Protein AF-A0A067BFS7-F1 (afdb_monomer_lite)

Secondary structure (DSSP, 8-state):
-HHHHHHHHHHHHHHTT-EEEEEEE-TT--EEEEEEETTSGGGHHHHHHHHHHHHTTSS-EEEEE-SS-EEEEEPPP---------TTTS-HHHHHHHHHHHHHHHHHHHHHHHHHHHHHHHHHHHHTTTT--

Radius of gyration: 30.56 Å; chains: 1; bounding box: 69×46×80 Å

Foldseek 3Di:
DVVVVVVVVLVVVVVLQEWAWDWDADPVRDTDIDIGGCCDDPNVVVSVVLVVCCVVVQWHWDWDDDPVDIHTYIGDGDDPPPPPPDCVNDVVVVVVVVVVVVVVVVVVVVVVVVVVVVCCVVVVVVVVPPPPD

Organism: Saprolegnia parasitica (strain CBS 223.65) (NCBI:txid695850)

Sequence (133 aa):
MQTRFVRQAVDDVAALGVEIIQFASDNSSHFRVLHQMLLEGDYVFYGLAMVYEWVYDHREVVSFQGDGATMVLMSEPMTSLAMAPSSLEVPASTCAYLWYVAVAATRVLVVVAIGTVAYTLLGGSQLDHFELL

Structure (mmCIF, N/CA/C/O backbone):
data_AF-A0A067BFS7-F1
#
_entry.id   AF-A0A067BFS7-F1
#
loop_
_atom_site.group_PDB
_atom_site.id
_atom_site.type_symbol
_atom_site.label_atom_id
_atom_site.label_alt_id
_atom_site.label_comp_id
_atom_site.label_asym_id
_atom_site.label_entity_id
_atom_site.label_seq_id
_atom_site.pdbx_PDB_ins_code
_atom_site.Cartn_x
_atom_site.Cartn_y
_atom_site.Cartn_z
_atom_site.occupancy
_atom_site.B_iso_or_equiv
_atom_site.auth_seq_id
_atom_site.auth_comp_id
_atom_site.auth_asym_id
_atom_site.auth_atom_id
_atom_site.pdbx_PDB_model_num
ATOM 1 N N . MET A 1 1 ? -21.453 -17.432 -13.409 1.00 62.84 1 MET A N 1
ATOM 2 C CA . MET A 1 1 ? -20.012 -17.751 -13.262 1.00 62.84 1 MET A CA 1
ATOM 3 C C . MET A 1 1 ? -19.230 -16.597 -12.636 1.00 62.84 1 MET A C 1
ATOM 5 O O . MET A 1 1 ? -18.449 -16.876 -11.748 1.00 62.84 1 MET A O 1
ATOM 9 N N . GLN A 1 2 ? -19.457 -15.329 -13.011 1.00 70.00 2 GLN A N 1
ATOM 10 C CA . GLN A 1 2 ? -18.756 -14.171 -12.417 1.00 70.00 2 GLN A CA 1
ATOM 11 C C . GLN A 1 2 ? -19.001 -13.956 -10.912 1.00 70.00 2 GLN A C 1
ATOM 13 O O . GLN A 1 2 ? -18.076 -13.620 -10.185 1.00 70.00 2 GLN A O 1
ATOM 18 N N . THR A 1 3 ? -20.210 -14.221 -10.417 1.00 82.94 3 THR A N 1
ATOM 19 C CA . THR A 1 3 ? -20.575 -13.988 -9.006 1.00 82.94 3 THR A CA 1
ATOM 20 C C . THR A 1 3 ? -19.770 -14.816 -8.004 1.00 82.94 3 THR A C 1
ATOM 22 O O . THR A 1 3 ? -19.564 -14.374 -6.879 1.00 82.94 3 THR A O 1
ATOM 25 N N . ARG A 1 4 ? -19.275 -15.995 -8.406 1.00 88.75 4 ARG A N 1
ATOM 26 C CA . ARG A 1 4 ? -18.444 -16.841 -7.536 1.00 88.75 4 ARG A CA 1
ATOM 27 C C . ARG A 1 4 ? -17.065 -16.229 -7.292 1.00 88.75 4 ARG A C 1
ATOM 29 O O . ARG A 1 4 ? -16.569 -16.306 -6.183 1.00 88.75 4 ARG A O 1
ATOM 36 N N . PHE A 1 5 ? -16.491 -15.588 -8.312 1.00 88.69 5 PHE A N 1
ATOM 37 C CA . PHE A 1 5 ? -15.160 -14.993 -8.233 1.00 88.69 5 PHE A CA 1
ATOM 38 C C . PHE A 1 5 ? -15.173 -13.730 -7.382 1.00 88.69 5 PHE A C 1
ATOM 40 O O . PHE A 1 5 ? -14.275 -13.532 -6.581 1.00 88.69 5 PHE A O 1
ATOM 47 N N . VAL A 1 6 ? -16.229 -12.917 -7.505 1.00 87.25 6 VAL A N 1
ATOM 48 C CA . VAL A 1 6 ? -16.419 -11.747 -6.636 1.00 87.25 6 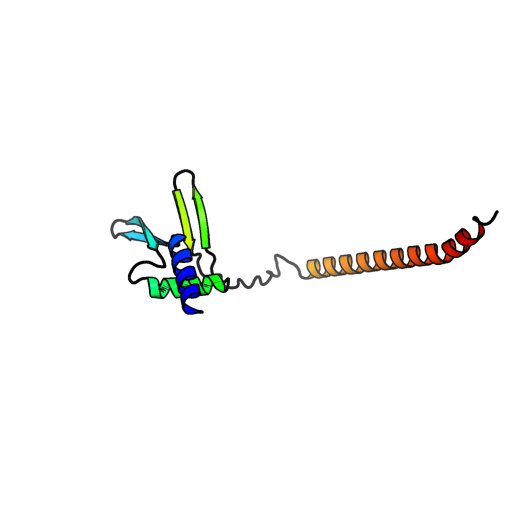VAL A CA 1
ATOM 49 C C . VAL A 1 6 ? -16.545 -12.184 -5.182 1.00 87.25 6 VAL A C 1
ATOM 51 O O . VAL A 1 6 ? -15.911 -11.601 -4.315 1.00 87.25 6 VAL A O 1
ATOM 54 N N . ARG A 1 7 ? -17.326 -13.236 -4.916 1.00 88.62 7 ARG A N 1
ATOM 55 C CA . ARG A 1 7 ? -17.488 -13.744 -3.554 1.00 88.62 7 ARG A CA 1
ATOM 56 C C . ARG A 1 7 ? -16.175 -14.267 -2.977 1.00 88.62 7 ARG A C 1
ATOM 58 O O . ARG A 1 7 ? -15.821 -13.873 -1.881 1.00 88.62 7 ARG A O 1
ATOM 65 N N . GLN A 1 8 ? -15.435 -15.056 -3.754 1.00 92.25 8 GLN A N 1
ATOM 66 C CA . GLN A 1 8 ? -14.106 -15.532 -3.365 1.00 92.25 8 GLN A CA 1
ATOM 67 C C . GLN A 1 8 ? -13.146 -14.378 -3.078 1.00 92.25 8 GLN A C 1
ATOM 69 O O . GLN A 1 8 ? -12.526 -14.369 -2.030 1.00 92.25 8 GLN A O 1
ATOM 74 N N . ALA A 1 9 ? -13.086 -13.369 -3.950 1.00 89.94 9 ALA A N 1
ATOM 75 C CA . ALA A 1 9 ? -12.220 -12.215 -3.733 1.00 89.94 9 ALA A CA 1
ATOM 76 C C . ALA A 1 9 ? -12.587 -11.445 -2.454 1.00 89.94 9 ALA A C 1
ATOM 78 O O . ALA A 1 9 ? -11.705 -11.006 -1.728 1.00 89.94 9 ALA A O 1
ATOM 79 N N . VAL A 1 10 ? -13.879 -11.295 -2.155 1.00 89.00 10 VAL A N 1
ATOM 80 C CA . VAL A 1 10 ? -14.335 -10.654 -0.913 1.00 89.00 10 VAL A CA 1
ATOM 81 C C . VAL A 1 10 ? -13.964 -11.493 0.310 1.00 89.00 10 VAL A C 1
ATOM 83 O O . VAL A 1 10 ? -13.482 -10.934 1.290 1.00 89.00 10 VAL A O 1
ATOM 86 N N . ASP A 1 11 ? -14.146 -12.812 0.244 1.00 91.56 11 ASP A N 1
ATOM 87 C CA . ASP A 1 11 ? -13.788 -13.728 1.331 1.00 91.56 11 ASP A CA 1
ATOM 88 C C . ASP A 1 11 ? -12.261 -13.733 1.571 1.00 91.56 11 ASP A C 1
ATOM 90 O O . ASP A 1 11 ? -11.813 -13.689 2.717 1.00 91.56 11 ASP A O 1
ATOM 94 N N . ASP A 1 12 ? -11.458 -13.690 0.503 1.00 92.25 12 ASP A N 1
ATOM 95 C CA . ASP A 1 12 ? -9.994 -13.607 0.565 1.00 92.25 12 ASP A CA 1
ATOM 96 C C . ASP A 1 12 ? -9.530 -12.271 1.170 1.00 92.25 12 ASP A C 1
ATOM 98 O O . ASP A 1 12 ? -8.634 -12.241 2.016 1.00 92.25 12 ASP A O 1
ATOM 102 N N . VAL A 1 13 ? -10.157 -11.152 0.785 1.00 90.94 13 VAL A N 1
ATOM 103 C CA . VAL A 1 13 ? -9.841 -9.830 1.352 1.00 90.94 13 VAL A CA 1
ATOM 104 C C . VAL A 1 13 ? -10.298 -9.722 2.807 1.00 90.94 13 VAL A C 1
ATOM 106 O O . VAL A 1 13 ? -9.605 -9.118 3.623 1.00 90.94 13 VAL A O 1
ATOM 109 N N . ALA A 1 14 ? -11.416 -10.348 3.174 1.00 91.62 14 ALA A N 1
ATOM 110 C CA . ALA A 1 14 ? -11.830 -10.449 4.569 1.00 91.62 14 ALA A CA 1
ATOM 111 C C . ALA A 1 14 ? -10.821 -11.265 5.399 1.00 91.62 14 ALA A C 1
ATOM 113 O O . ALA A 1 14 ? -10.522 -10.893 6.533 1.00 91.62 14 ALA A O 1
ATOM 114 N N . ALA A 1 15 ? -10.238 -12.324 4.824 1.00 93.06 15 ALA A N 1
ATOM 115 C CA . ALA A 1 15 ? -9.212 -13.134 5.481 1.00 93.06 15 ALA A CA 1
ATOM 116 C C . ALA A 1 15 ? -7.885 -12.384 5.715 1.00 93.06 15 ALA A C 1
ATOM 118 O O . ALA A 1 15 ? -7.142 -12.753 6.624 1.00 93.06 15 ALA A O 1
ATOM 119 N N . LEU A 1 16 ? -7.596 -11.320 4.951 1.00 92.19 16 LEU A N 1
ATOM 120 C CA . LEU A 1 16 ? -6.447 -10.437 5.207 1.00 92.19 16 LEU A CA 1
ATOM 121 C C . LEU A 1 16 ? -6.589 -9.645 6.517 1.00 92.19 16 LEU A C 1
ATOM 123 O O . LEU A 1 16 ? -5.584 -9.160 7.030 1.00 92.19 16 LEU A O 1
ATOM 127 N N . GLY A 1 17 ? -7.808 -9.495 7.049 1.00 93.00 17 GLY A N 1
ATOM 128 C CA . GLY A 1 17 ? -8.045 -8.761 8.293 1.00 93.00 17 GLY A CA 1
ATOM 129 C C . GLY A 1 17 ? -7.699 -7.274 8.192 1.00 93.00 17 GLY A C 1
ATOM 130 O O . GLY A 1 17 ? -7.182 -6.705 9.147 1.00 93.00 17 GLY A O 1
ATOM 131 N N . VAL A 1 18 ? -7.944 -6.654 7.030 1.00 94.94 18 VAL A N 1
ATOM 132 C CA . VAL A 1 18 ? -7.641 -5.232 6.813 1.00 94.94 18 VAL A CA 1
ATOM 133 C C . VAL A 1 18 ? -8.473 -4.369 7.761 1.00 94.94 18 VAL A C 1
ATOM 135 O O . VAL A 1 18 ? -9.703 -4.499 7.822 1.00 94.94 18 VAL A O 1
ATOM 138 N N . GLU A 1 19 ? -7.807 -3.453 8.457 1.00 95.06 19 GLU A N 1
ATOM 139 C CA . GLU A 1 19 ? -8.426 -2.537 9.412 1.00 95.06 19 GLU A CA 1
ATOM 140 C C . GLU A 1 19 ? -7.984 -1.079 9.211 1.00 95.06 19 GLU A C 1
ATOM 142 O O . GLU A 1 19 ? -6.993 -0.768 8.543 1.00 95.06 19 GLU A O 1
ATOM 147 N N . ILE A 1 20 ? -8.749 -0.167 9.804 1.00 94.69 20 ILE A N 1
ATOM 148 C CA . ILE A 1 20 ? -8.372 1.231 10.008 1.00 94.69 20 ILE A CA 1
ATOM 149 C C . ILE A 1 20 ? -8.218 1.465 11.499 1.00 94.69 20 ILE A C 1
ATOM 151 O O . ILE A 1 20 ? -9.004 0.971 12.310 1.00 94.69 20 ILE A O 1
ATOM 155 N N . ILE A 1 21 ? -7.217 2.271 11.838 1.00 93.75 21 ILE A N 1
ATOM 156 C CA . ILE A 1 21 ? -6.997 2.741 13.197 1.00 93.75 21 ILE A CA 1
ATOM 157 C C 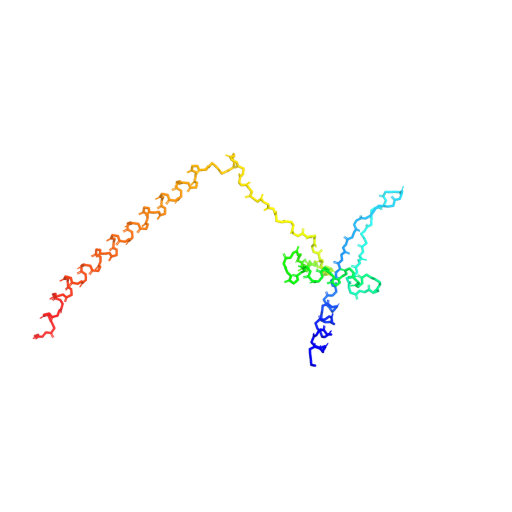. ILE A 1 21 ? -7.406 4.203 13.336 1.00 93.75 21 ILE A C 1
ATOM 159 O O . ILE A 1 21 ? -7.162 5.024 12.453 1.00 93.75 21 ILE A O 1
ATOM 163 N N . GLN A 1 22 ? -7.999 4.543 14.474 1.00 92.56 22 GLN A N 1
ATOM 164 C CA . GLN A 1 22 ? -8.330 5.918 14.825 1.00 92.56 22 GLN A CA 1
ATOM 165 C C . GLN A 1 22 ? -7.768 6.257 16.199 1.00 92.56 22 GLN A C 1
ATOM 167 O O . GLN A 1 22 ? -8.050 5.588 17.191 1.00 92.56 22 GLN A O 1
ATOM 172 N N . PHE A 1 23 ? -7.017 7.349 16.277 1.00 91.94 23 PHE A N 1
ATOM 173 C CA . PHE A 1 23 ? -6.600 7.916 17.551 1.00 91.94 23 PHE A CA 1
ATOM 174 C C . PHE A 1 23 ? -7.739 8.765 18.116 1.00 91.94 23 PHE A C 1
ATOM 176 O O . PHE A 1 23 ? -8.200 9.707 17.471 1.00 91.94 23 PHE A O 1
ATOM 183 N N . ALA A 1 24 ? -8.193 8.441 19.322 1.00 92.00 24 ALA A N 1
ATOM 184 C CA . ALA A 1 24 ? -9.207 9.213 20.027 1.00 92.00 24 ALA A CA 1
ATOM 185 C C . ALA A 1 24 ? -8.753 9.544 21.445 1.00 92.00 24 ALA A C 1
ATOM 187 O O . ALA A 1 24 ? -8.002 8.794 22.066 1.00 92.00 24 ALA A O 1
ATOM 188 N N . SER A 1 25 ? -9.266 10.649 21.972 1.00 92.12 25 SER A N 1
ATOM 189 C CA . SER A 1 25 ? -9.119 11.031 23.371 1.00 92.12 25 SER A CA 1
ATOM 190 C C . SER A 1 25 ? -10.485 11.091 24.039 1.00 92.12 25 SER A C 1
ATOM 192 O O . SER A 1 25 ? -11.454 11.549 23.429 1.00 92.12 25 SER A O 1
ATOM 194 N N . ASP A 1 26 ? -10.576 10.649 25.289 1.00 86.81 26 ASP A N 1
ATOM 195 C CA . ASP A 1 26 ? -11.753 10.926 26.112 1.00 86.81 26 ASP A CA 1
ATOM 196 C C . ASP A 1 26 ? -11.689 12.328 26.751 1.00 86.81 26 ASP A C 1
ATOM 198 O O . ASP A 1 26 ? -10.715 13.068 26.603 1.00 86.81 26 ASP A O 1
ATOM 202 N N . ASN A 1 27 ? -12.748 12.707 27.472 1.00 85.56 27 ASN A N 1
ATOM 203 C CA . ASN A 1 27 ? -12.850 14.006 28.151 1.00 85.56 27 ASN A CA 1
ATOM 204 C C . ASN A 1 27 ? -11.852 14.155 29.324 1.00 85.56 27 ASN A C 1
ATOM 206 O O . ASN A 1 27 ? -11.737 15.219 29.926 1.00 85.56 27 ASN A O 1
ATOM 210 N N . SER A 1 28 ? -11.142 13.078 29.659 1.00 84.94 28 SER A N 1
ATOM 211 C CA . SER A 1 28 ? -10.097 13.011 30.678 1.00 84.94 28 SER A CA 1
ATOM 212 C C . SER A 1 28 ? -8.693 12.951 30.056 1.00 84.94 28 SER A C 1
ATOM 214 O O . SER A 1 28 ? -7.718 12.729 30.773 1.00 84.94 28 SER A O 1
ATOM 216 N N . SER A 1 29 ? -8.573 13.199 28.745 1.00 82.44 29 SER A N 1
ATOM 217 C CA . SER A 1 29 ? -7.321 13.172 27.976 1.00 82.44 29 SER A CA 1
ATOM 218 C C . SER A 1 29 ? -6.635 11.801 27.927 1.00 82.44 29 SER A C 1
ATOM 220 O O . SER A 1 29 ? -5.433 11.721 27.661 1.00 82.44 29 SER A O 1
ATOM 222 N N . HIS A 1 30 ? -7.367 10.706 28.143 1.00 89.94 30 HIS A N 1
ATOM 223 C CA . HIS A 1 30 ? -6.842 9.370 27.879 1.00 89.94 30 HIS A CA 1
ATOM 224 C C . HIS A 1 30 ? -6.860 9.099 26.380 1.00 89.94 30 HIS A C 1
ATOM 226 O O . HIS A 1 30 ? -7.920 9.049 25.751 1.00 89.94 30 HIS A O 1
ATOM 232 N N . PHE A 1 31 ? -5.673 8.903 25.813 1.00 89.62 31 PHE A N 1
ATOM 233 C CA . PHE A 1 31 ? -5.509 8.507 24.423 1.00 89.62 31 PHE A CA 1
ATOM 234 C C . PHE A 1 31 ? -5.776 7.012 24.266 1.00 89.62 31 PHE A C 1
ATOM 236 O O . PHE A 1 31 ? -5.221 6.187 24.993 1.00 89.62 31 PHE A O 1
ATOM 243 N N . ARG A 1 32 ? -6.612 6.668 23.291 1.00 92.38 32 ARG A N 1
ATOM 244 C CA . ARG A 1 32 ? -6.916 5.295 22.897 1.00 92.38 32 ARG A CA 1
ATOM 245 C C . ARG A 1 32 ? -6.848 5.163 21.384 1.00 92.38 32 ARG A C 1
ATOM 247 O O . ARG A 1 32 ? -7.226 6.083 20.659 1.00 92.38 32 ARG A O 1
ATOM 254 N N . VAL A 1 33 ? -6.388 4.007 20.928 1.00 91.44 33 VAL A N 1
ATOM 255 C CA . VAL A 1 33 ? -6.445 3.618 19.519 1.00 91.44 33 VAL A CA 1
ATOM 256 C C . VAL A 1 33 ? -7.675 2.741 19.345 1.00 91.44 33 VAL A C 1
ATOM 258 O O . VAL A 1 33 ? -7.836 1.749 20.054 1.00 91.44 33 VAL A O 1
ATOM 261 N N . LEU A 1 34 ? -8.577 3.147 18.461 1.00 92.88 34 LEU A N 1
ATOM 262 C CA . LEU A 1 34 ? -9.700 2.326 18.034 1.00 92.88 34 LEU A CA 1
ATOM 263 C C . LEU A 1 34 ? -9.307 1.581 16.771 1.00 92.88 34 LEU A C 1
ATOM 265 O O . LEU A 1 34 ? -8.658 2.157 15.904 1.00 92.88 34 LEU A O 1
ATOM 269 N N . HIS A 1 35 ? -9.736 0.332 16.682 1.00 92.69 35 HIS A N 1
ATOM 270 C CA . HIS A 1 35 ? -9.542 -0.533 15.530 1.00 92.69 35 HIS A CA 1
ATOM 271 C C . HIS A 1 35 ? -10.907 -0.796 14.903 1.00 92.69 35 HIS A C 1
ATOM 273 O O . HIS A 1 35 ? -11.875 -1.065 15.619 1.00 92.69 35 HIS A O 1
ATOM 279 N N . GLN A 1 36 ? -10.988 -0.693 13.583 1.00 93.56 36 GLN A N 1
ATOM 280 C CA . GLN A 1 36 ? -12.203 -0.949 12.824 1.00 93.56 36 GLN A CA 1
ATOM 281 C C . GLN A 1 36 ? -11.864 -1.795 11.600 1.00 93.56 36 GLN A C 1
ATOM 283 O O . GLN A 1 36 ? -11.212 -1.323 10.669 1.00 93.56 36 GLN A O 1
ATOM 288 N N . MET A 1 37 ? -12.345 -3.035 11.579 1.00 94.06 37 MET A N 1
ATOM 289 C CA . MET A 1 37 ? -12.206 -3.928 10.428 1.00 94.06 37 MET A CA 1
ATOM 290 C C . MET A 1 37 ? -13.067 -3.434 9.259 1.00 94.06 37 MET A C 1
ATOM 292 O O . MET A 1 37 ? -14.209 -3.000 9.453 1.00 94.06 37 MET A O 1
ATOM 296 N N . LEU A 1 38 ? -12.518 -3.493 8.040 1.00 92.81 38 LEU A N 1
ATOM 297 C CA . LEU A 1 38 ? -13.175 -2.947 6.845 1.00 92.81 38 LEU A CA 1
ATOM 298 C C . LEU A 1 38 ? -14.396 -3.773 6.423 1.00 92.81 38 LEU A C 1
ATOM 300 O O . LEU A 1 38 ? -15.421 -3.211 6.046 1.00 92.81 38 LEU A O 1
ATOM 304 N N . LEU A 1 39 ? -14.281 -5.102 6.464 1.00 92.12 39 LEU A N 1
ATOM 305 C CA . LEU A 1 39 ? -15.299 -6.032 5.962 1.00 92.12 39 LEU A CA 1
ATOM 306 C C . LEU A 1 39 ? -16.139 -6.671 7.082 1.00 92.12 39 LEU A C 1
ATOM 308 O O . LEU A 1 39 ? -16.704 -7.746 6.886 1.00 92.12 39 LEU A O 1
ATOM 312 N N . GLU A 1 40 ? -16.262 -6.011 8.237 1.00 90.00 40 GLU A N 1
ATOM 313 C CA . GLU A 1 40 ? -17.063 -6.501 9.363 1.00 90.00 40 GLU A CA 1
ATOM 314 C C . GLU A 1 40 ? -18.239 -5.572 9.707 1.00 90.00 40 GLU A C 1
ATOM 316 O O . GLU A 1 40 ? -18.124 -4.344 9.711 1.00 90.00 40 GLU A O 1
ATOM 321 N N . GLY A 1 41 ? -19.388 -6.180 10.022 1.00 88.75 41 GLY A N 1
ATOM 322 C CA . GLY A 1 41 ? -20.572 -5.485 10.527 1.00 88.75 41 GLY A CA 1
ATOM 323 C C . GLY A 1 41 ? -21.130 -4.433 9.566 1.00 88.75 41 GLY A C 1
ATOM 324 O O . GLY A 1 41 ? -21.158 -4.618 8.350 1.00 88.75 41 GLY A O 1
ATOM 325 N N . ASP A 1 42 ? -21.576 -3.309 10.126 1.00 90.75 42 ASP A N 1
ATOM 326 C CA . ASP A 1 42 ? -22.189 -2.214 9.363 1.00 90.75 42 ASP A CA 1
ATOM 327 C C . ASP A 1 42 ? -21.160 -1.376 8.578 1.00 90.75 42 ASP A C 1
ATOM 329 O O . ASP A 1 42 ? -21.528 -0.597 7.696 1.00 90.75 42 ASP A O 1
ATOM 333 N N . TYR A 1 43 ? -19.861 -1.541 8.859 1.00 90.12 43 TYR A N 1
ATOM 334 C CA . TYR A 1 43 ? -18.795 -0.780 8.201 1.00 90.12 43 TYR A CA 1
ATOM 335 C C . TYR A 1 43 ? -18.479 -1.282 6.783 1.00 90.12 43 TYR A C 1
ATOM 337 O O . TYR A 1 43 ? -17.885 -0.549 5.991 1.00 90.12 43 TYR A O 1
ATOM 345 N N . VAL A 1 44 ? -18.954 -2.482 6.423 1.00 92.19 44 VAL A N 1
ATOM 346 C CA . VAL A 1 44 ? -18.731 -3.134 5.117 1.00 92.19 44 VAL A CA 1
ATOM 347 C C . VAL A 1 44 ? -19.026 -2.207 3.937 1.00 92.19 44 VAL A C 1
ATOM 349 O O . VAL A 1 44 ? -18.319 -2.247 2.933 1.00 92.19 44 VAL A O 1
ATOM 352 N N . PHE A 1 45 ? -20.044 -1.346 4.048 1.00 91.56 45 PHE A N 1
ATOM 353 C CA . PHE A 1 45 ? -20.382 -0.392 2.990 1.00 91.56 45 PHE A CA 1
ATOM 354 C C . PHE A 1 45 ? -19.216 0.556 2.661 1.00 91.56 45 PHE A C 1
ATOM 356 O O . PHE A 1 45 ? -18.876 0.733 1.492 1.00 91.56 45 PHE A O 1
ATOM 363 N N . TYR A 1 46 ? -18.572 1.122 3.684 1.00 92.62 46 TYR A N 1
ATOM 364 C CA . TYR A 1 46 ? -17.410 1.998 3.517 1.00 92.62 46 TYR A CA 1
ATOM 365 C C . TYR A 1 46 ? -16.145 1.195 3.207 1.00 92.62 46 TYR A C 1
ATOM 367 O O . TYR A 1 46 ? -15.366 1.591 2.340 1.00 92.62 46 TYR A O 1
ATOM 375 N N . GLY A 1 47 ? -15.978 0.035 3.846 1.00 93.38 47 GLY A N 1
ATOM 376 C CA . GLY A 1 47 ? -14.843 -0.850 3.603 1.00 93.38 47 GLY A CA 1
ATOM 377 C C . GLY A 1 47 ? -14.744 -1.304 2.148 1.00 93.38 47 GLY A C 1
ATOM 378 O O . GLY A 1 47 ? -13.660 -1.271 1.577 1.00 93.38 47 GLY A O 1
ATOM 379 N N . LEU A 1 48 ? -15.862 -1.641 1.497 1.00 93.00 48 LEU A N 1
ATOM 380 C CA . LEU A 1 48 ? -15.863 -2.003 0.074 1.00 93.00 48 LEU A CA 1
ATOM 381 C C . LEU A 1 48 ? -15.467 -0.835 -0.840 1.00 93.00 48 LEU A C 1
ATOM 383 O O . LEU A 1 48 ? -14.784 -1.060 -1.838 1.00 93.00 48 LEU A O 1
ATOM 387 N N . ALA A 1 49 ? -15.853 0.402 -0.509 1.00 93.75 49 ALA A N 1
ATOM 388 C CA . ALA A 1 49 ? -15.410 1.584 -1.252 1.00 93.75 49 ALA A CA 1
ATOM 389 C C . ALA A 1 49 ? -13.894 1.806 -1.108 1.00 93.75 49 ALA A C 1
ATOM 391 O O . ALA A 1 49 ? -13.218 2.122 -2.083 1.00 93.75 49 ALA A O 1
ATOM 392 N N . MET A 1 50 ? -13.340 1.559 0.079 1.00 94.00 50 MET A N 1
ATOM 393 C CA . MET A 1 50 ? -11.896 1.642 0.321 1.00 94.00 50 MET A CA 1
ATOM 394 C C . MET A 1 50 ? -11.119 0.514 -0.368 1.00 94.00 50 MET A C 1
ATOM 396 O O . MET A 1 50 ? -10.066 0.764 -0.946 1.00 94.00 50 MET A O 1
ATOM 400 N N . VAL A 1 51 ? -11.657 -0.711 -0.389 1.00 93.94 51 VAL A N 1
ATOM 401 C CA . VAL A 1 51 ? -11.093 -1.827 -1.170 1.00 93.94 51 VAL A CA 1
ATOM 402 C C . VAL A 1 51 ? -11.125 -1.511 -2.665 1.00 93.94 51 VAL A C 1
ATOM 404 O O . VAL A 1 51 ? -10.177 -1.824 -3.378 1.00 93.94 51 VAL A O 1
ATOM 407 N N . TYR A 1 52 ? -12.184 -0.859 -3.151 1.00 93.19 52 TYR A N 1
ATOM 408 C CA . TYR A 1 52 ? -12.214 -0.351 -4.520 1.00 93.19 52 TYR A CA 1
ATOM 409 C C . TYR A 1 52 ? -11.082 0.661 -4.744 1.00 93.19 52 TYR A C 1
ATOM 411 O O . TYR A 1 52 ? -10.298 0.485 -5.668 1.00 93.19 52 TYR A O 1
ATOM 419 N N . GLU A 1 53 ? -10.920 1.662 -3.878 1.00 93.00 53 GLU A N 1
ATOM 420 C CA . GLU A 1 53 ? -9.818 2.634 -3.979 1.00 93.00 53 GLU A CA 1
ATOM 421 C C . GLU A 1 53 ? -8.428 1.979 -3.937 1.00 93.00 53 GLU A C 1
ATOM 423 O O . GLU A 1 53 ? -7.529 2.425 -4.649 1.00 93.00 53 GLU A O 1
ATOM 428 N N . TRP A 1 54 ? -8.262 0.888 -3.186 1.00 93.50 54 TRP A N 1
ATOM 429 C CA . TRP A 1 54 ? -7.031 0.096 -3.170 1.00 93.50 54 TRP A CA 1
ATOM 430 C C . TRP A 1 54 ? -6.721 -0.556 -4.520 1.00 93.50 54 TRP A C 1
ATOM 432 O O . TRP A 1 54 ? -5.591 -0.493 -4.996 1.00 93.50 54 TRP A O 1
ATOM 442 N N . VAL A 1 55 ? -7.726 -1.132 -5.183 1.00 93.25 55 VAL A N 1
ATOM 443 C CA . VAL A 1 55 ? -7.561 -1.725 -6.523 1.00 93.25 55 VAL A CA 1
ATOM 444 C C . VAL A 1 55 ? -7.132 -0.678 -7.559 1.00 93.25 55 VAL A C 1
ATOM 446 O O . VAL A 1 55 ? -6.433 -1.011 -8.514 1.00 93.25 55 VAL A O 1
ATOM 449 N N . TYR A 1 56 ? -7.538 0.579 -7.368 1.00 92.06 56 TYR A N 1
ATOM 450 C CA . TYR A 1 56 ? -7.195 1.708 -8.238 1.00 92.06 56 TYR A CA 1
ATOM 451 C C . TYR A 1 56 ? -5.963 2.497 -7.777 1.00 92.06 56 TYR A C 1
ATOM 453 O O . TYR A 1 56 ? -5.730 3.586 -8.296 1.00 92.06 56 TYR A O 1
ATOM 461 N N . ASP A 1 57 ? -5.175 1.960 -6.839 1.00 89.50 57 ASP A N 1
ATOM 462 C CA . ASP A 1 57 ? -3.928 2.576 -6.360 1.00 89.50 57 ASP A CA 1
ATOM 463 C C . ASP A 1 57 ? -4.132 3.963 -5.712 1.00 89.50 57 ASP A C 1
ATOM 465 O O . ASP A 1 57 ? -3.225 4.783 -5.608 1.00 89.50 57 ASP A O 1
ATOM 469 N N . HIS A 1 58 ? -5.358 4.262 -5.268 1.00 91.88 58 HIS A N 1
ATOM 470 C CA . HIS A 1 58 ? -5.661 5.485 -4.521 1.00 91.88 58 HIS A CA 1
ATOM 471 C C . HIS A 1 58 ? -5.366 5.338 -3.031 1.00 91.88 58 HIS A C 1
ATOM 473 O O . HIS A 1 58 ? -5.232 6.337 -2.327 1.00 91.88 58 HIS A O 1
ATOM 479 N N . ARG A 1 59 ? -5.276 4.105 -2.542 1.00 93.44 59 ARG A N 1
ATOM 480 C CA . ARG A 1 59 ? -4.860 3.745 -1.188 1.00 93.44 59 ARG A CA 1
ATOM 481 C C . ARG A 1 59 ? -4.017 2.486 -1.265 1.00 93.44 59 ARG A C 1
ATOM 483 O O . ARG A 1 59 ? -4.132 1.728 -2.220 1.00 93.44 59 ARG A O 1
ATOM 490 N N . GLU A 1 60 ? -3.261 2.211 -0.218 1.00 93.94 60 GLU A N 1
ATOM 491 C CA . GLU A 1 60 ? -2.457 1.001 -0.094 1.00 93.94 60 GLU A CA 1
ATOM 492 C C . GLU A 1 60 ? -2.840 0.228 1.170 1.00 93.94 60 GLU A C 1
ATOM 494 O O . GLU A 1 60 ? -3.173 0.816 2.201 1.00 93.94 60 GLU A O 1
ATOM 499 N N . VAL A 1 61 ? -2.786 -1.103 1.096 1.00 95.06 61 VAL A N 1
ATOM 500 C CA . VAL A 1 61 ? -2.858 -1.983 2.271 1.00 95.06 61 VAL A CA 1
ATOM 501 C C . VAL A 1 61 ? -1.437 -2.336 2.689 1.00 95.06 61 VAL A C 1
ATOM 503 O O . VAL A 1 61 ? -0.686 -2.914 1.902 1.00 95.06 61 VAL A O 1
ATOM 506 N N . VAL A 1 62 ? -1.075 -2.031 3.934 1.00 94.12 62 VAL A N 1
ATOM 507 C CA . VAL A 1 62 ? 0.270 -2.271 4.469 1.00 94.12 62 VAL A CA 1
ATOM 508 C C . VAL A 1 62 ? 0.197 -3.181 5.689 1.00 94.12 62 VAL A C 1
ATOM 510 O O . VAL A 1 62 ? -0.521 -2.907 6.647 1.00 94.12 62 VAL A O 1
ATOM 513 N N . SER A 1 63 ? 0.977 -4.263 5.671 1.00 94.81 63 SER A N 1
ATOM 514 C CA . SER A 1 63 ? 1.149 -5.155 6.820 1.00 94.81 63 SER A CA 1
ATOM 515 C C . SER A 1 63 ? 2.345 -4.705 7.655 1.00 94.81 63 SER A C 1
ATOM 517 O O . SER A 1 63 ? 3.497 -4.918 7.279 1.00 94.81 63 SER A O 1
ATOM 519 N N . PHE A 1 64 ? 2.079 -4.148 8.828 1.00 93.56 64 PHE A N 1
ATOM 520 C CA . PHE A 1 64 ? 3.083 -3.839 9.836 1.00 93.56 64 PHE A CA 1
ATOM 521 C C . PHE A 1 64 ? 3.354 -5.083 10.680 1.00 93.56 64 PHE A C 1
ATOM 523 O O . PHE A 1 64 ? 2.475 -5.575 11.383 1.00 93.56 64 PHE A O 1
ATOM 530 N N . GLN A 1 65 ? 4.571 -5.609 10.579 1.00 95.06 65 GLN A N 1
ATOM 531 C CA . GLN A 1 65 ? 5.025 -6.795 11.302 1.00 95.06 65 GLN A CA 1
ATOM 532 C C . GLN A 1 65 ? 5.898 -6.354 12.479 1.00 95.06 65 GLN A C 1
ATOM 534 O O . GLN A 1 65 ? 7.001 -5.849 12.271 1.00 95.06 65 GLN A O 1
ATOM 539 N N . GLY A 1 66 ? 5.398 -6.509 13.701 1.00 91.94 66 GLY A N 1
ATOM 540 C CA . GLY A 1 66 ? 6.166 -6.328 14.930 1.00 91.94 66 GLY A CA 1
ATOM 541 C C . GLY A 1 66 ? 6.414 -7.663 15.629 1.00 91.94 66 GLY A C 1
ATOM 542 O O . GLY A 1 66 ? 5.738 -8.652 15.362 1.00 91.94 66 GLY A O 1
ATOM 543 N N . ASP A 1 67 ? 7.346 -7.681 16.580 1.00 92.50 67 ASP A N 1
ATOM 544 C CA . ASP A 1 67 ? 7.745 -8.904 17.297 1.00 92.50 67 ASP A CA 1
ATOM 545 C C . ASP A 1 67 ? 6.589 -9.583 18.055 1.00 92.50 67 ASP A C 1
ATOM 547 O O . ASP A 1 67 ? 6.598 -10.796 18.257 1.00 92.50 67 ASP A O 1
ATOM 551 N N . GLY A 1 68 ? 5.597 -8.800 18.495 1.00 90.50 68 GLY A N 1
ATOM 552 C CA . GLY A 1 68 ? 4.440 -9.289 19.249 1.00 90.50 68 GLY A CA 1
ATOM 553 C C . GLY A 1 68 ? 3.114 -9.279 18.489 1.00 90.50 68 GLY A C 1
ATOM 554 O O . GLY A 1 68 ? 2.156 -9.880 18.970 1.00 90.50 68 GLY A O 1
ATOM 555 N N . ALA A 1 69 ? 3.024 -8.586 17.350 1.00 87.94 69 ALA A N 1
ATOM 556 C CA . ALA A 1 69 ? 1.767 -8.430 16.623 1.00 87.94 69 ALA A CA 1
ATOM 557 C C . ALA A 1 69 ? 1.979 -8.037 15.158 1.00 87.94 69 ALA A C 1
ATOM 559 O O . ALA A 1 69 ? 2.883 -7.271 14.821 1.00 87.94 69 ALA A O 1
ATOM 560 N N . THR A 1 70 ? 1.065 -8.507 14.317 1.00 91.69 70 THR A N 1
ATOM 561 C CA . THR A 1 70 ? 0.918 -8.098 12.921 1.00 91.69 70 THR A CA 1
ATOM 562 C C . THR A 1 70 ? -0.345 -7.260 12.787 1.00 91.69 70 THR A C 1
ATOM 564 O O . THR A 1 70 ? -1.407 -7.701 13.219 1.00 91.69 70 THR A O 1
ATOM 567 N N . MET A 1 71 ? -0.249 -6.085 12.169 1.00 92.81 71 MET A N 1
ATOM 568 C CA . MET A 1 71 ? -1.399 -5.220 11.879 1.00 92.81 71 MET A CA 1
ATOM 569 C C . MET A 1 71 ? -1.466 -4.941 10.381 1.00 92.81 71 MET A C 1
ATOM 571 O O . MET A 1 71 ? -0.472 -4.518 9.791 1.00 92.81 71 MET A O 1
ATOM 575 N N . VAL A 1 72 ? -2.621 -5.173 9.760 1.00 95.81 72 VAL A N 1
ATOM 576 C CA . VAL A 1 72 ? -2.841 -4.941 8.325 1.00 95.81 72 VAL A CA 1
ATOM 577 C C . VAL A 1 72 ? -3.717 -3.705 8.167 1.00 95.81 72 VAL A C 1
ATOM 579 O O . VAL A 1 72 ? -4.919 -3.760 8.402 1.00 95.81 72 VAL A O 1
ATOM 582 N N . LEU A 1 73 ? -3.110 -2.579 7.794 1.00 95.38 73 LEU A N 1
ATOM 583 C CA . LEU A 1 73 ? -3.758 -1.269 7.808 1.00 95.38 73 LEU A CA 1
ATOM 584 C C . LEU A 1 73 ? -4.023 -0.743 6.399 1.00 95.38 73 LEU A C 1
ATOM 586 O O . LEU A 1 73 ? -3.168 -0.848 5.518 1.00 95.38 73 LEU A O 1
ATOM 590 N N . MET A 1 74 ? -5.188 -0.123 6.210 1.00 95.19 74 MET A N 1
ATOM 591 C CA . MET A 1 74 ? -5.484 0.686 5.026 1.00 9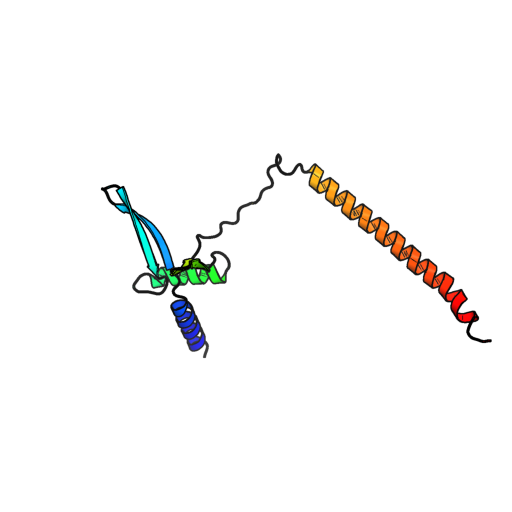5.19 74 MET A CA 1
ATOM 592 C C . MET A 1 74 ? -4.890 2.092 5.187 1.00 95.19 74 MET A C 1
ATOM 594 O O . MET A 1 74 ? -5.112 2.750 6.204 1.00 95.19 74 MET A O 1
ATOM 598 N N . SER A 1 75 ? -4.160 2.571 4.180 1.00 92.81 75 SER A N 1
ATOM 599 C CA . SER A 1 75 ? -3.613 3.928 4.163 1.00 92.81 75 SER A CA 1
ATOM 600 C C . SER A 1 75 ? -4.700 4.994 3.989 1.00 92.81 75 SER A C 1
ATOM 602 O O . SER A 1 75 ? -5.802 4.737 3.494 1.00 92.81 75 SER A O 1
ATOM 604 N N . GLU A 1 76 ? -4.348 6.237 4.312 1.00 89.06 76 GLU A N 1
ATOM 605 C CA . GLU A 1 76 ? -5.076 7.417 3.835 1.00 89.06 76 GLU A CA 1
ATOM 606 C C . GLU A 1 76 ? -5.041 7.501 2.295 1.00 89.06 76 GLU A C 1
ATOM 608 O O . GLU A 1 76 ? -4.124 6.933 1.684 1.00 89.06 76 GLU A O 1
ATOM 613 N N . PRO A 1 77 ? -6.013 8.180 1.644 1.00 87.44 77 PRO A N 1
ATOM 614 C CA . PRO A 1 77 ? -5.984 8.352 0.203 1.00 87.44 77 PRO A CA 1
ATOM 615 C C . PRO A 1 77 ? -4.728 9.108 -0.205 1.00 87.44 77 PRO A C 1
ATOM 617 O O . PRO A 1 77 ? -4.450 10.208 0.287 1.00 87.44 77 PRO A O 1
ATOM 620 N N . MET A 1 78 ? -3.999 8.540 -1.156 1.00 77.69 78 MET A N 1
ATOM 621 C CA . MET A 1 78 ? -2.917 9.219 -1.836 1.00 77.69 78 MET A CA 1
ATOM 622 C C . MET A 1 78 ? -3.516 10.351 -2.664 1.00 77.69 78 MET A C 1
ATOM 624 O O . MET A 1 78 ? -4.033 10.168 -3.766 1.00 77.69 78 MET A O 1
ATOM 628 N N . THR A 1 79 ? -3.456 11.562 -2.121 1.00 73.00 79 THR A N 1
ATOM 629 C CA . THR A 1 79 ? -3.620 12.747 -2.954 1.00 73.00 79 THR A CA 1
ATOM 630 C C . THR A 1 79 ? -2.386 12.842 -3.836 1.00 73.00 79 THR A C 1
ATOM 632 O O . THR A 1 79 ? -1.264 12.694 -3.353 1.00 73.00 79 THR A O 1
ATOM 635 N N . SER A 1 80 ? -2.581 13.056 -5.140 1.00 61.06 80 SER A N 1
ATOM 636 C CA . SER A 1 80 ? -1.478 13.370 -6.045 1.00 61.06 80 SER A CA 1
ATOM 637 C C . SER A 1 80 ? -0.785 14.615 -5.504 1.00 61.06 80 SER A C 1
ATOM 639 O O . SER A 1 80 ? -1.237 15.736 -5.747 1.00 61.06 80 SER A O 1
ATOM 641 N N . LEU A 1 81 ? 0.304 14.427 -4.761 1.00 60.97 81 LEU A N 1
ATOM 642 C CA . LEU A 1 81 ? 1.222 15.498 -4.436 1.00 60.97 81 LEU A CA 1
ATOM 643 C C . LEU A 1 81 ? 1.716 16.005 -5.780 1.00 60.97 81 LEU A C 1
ATOM 645 O O . LEU A 1 81 ? 2.497 15.346 -6.465 1.00 60.97 81 LEU A O 1
ATOM 649 N N . ALA A 1 82 ? 1.209 17.168 -6.185 1.00 59.59 82 ALA A N 1
ATOM 650 C CA . ALA A 1 82 ? 1.844 17.942 -7.224 1.00 59.59 82 ALA A CA 1
ATOM 651 C C . ALA A 1 82 ? 3.238 18.254 -6.685 1.00 59.59 82 ALA A C 1
ATOM 653 O O . ALA A 1 82 ? 3.431 19.218 -5.946 1.00 59.59 82 ALA A O 1
ATOM 654 N N . MET A 1 83 ? 4.204 17.400 -7.013 1.00 56.34 83 MET A N 1
ATOM 655 C CA . MET A 1 83 ? 5.619 17.675 -6.848 1.00 56.34 83 MET A CA 1
ATOM 656 C C . MET A 1 83 ? 5.966 18.737 -7.889 1.00 56.34 83 MET A C 1
ATOM 658 O O . MET A 1 83 ? 6.648 18.481 -8.874 1.00 56.34 83 MET A O 1
ATOM 662 N N . ALA A 1 84 ? 5.388 19.927 -7.725 1.00 59.50 84 ALA A N 1
ATOM 663 C CA . ALA A 1 84 ? 5.812 21.109 -8.428 1.00 59.50 84 ALA A CA 1
ATOM 664 C C . ALA A 1 84 ? 7.200 21.411 -7.856 1.00 59.50 84 ALA A C 1
ATOM 666 O O . ALA A 1 84 ? 7.290 21.734 -6.668 1.00 59.50 84 ALA A O 1
ATOM 667 N N . PRO A 1 85 ? 8.284 21.234 -8.632 1.00 55.41 85 PRO A N 1
ATOM 668 C CA . PRO A 1 85 ? 9.614 21.522 -8.131 1.00 55.41 85 PRO A CA 1
ATOM 669 C C . PRO A 1 85 ? 9.635 22.971 -7.653 1.00 55.41 85 PRO A C 1
ATOM 671 O O . PRO A 1 85 ? 9.308 23.891 -8.409 1.00 55.41 85 PRO A O 1
ATOM 674 N N . SER A 1 86 ? 9.989 23.172 -6.384 1.00 60.44 86 SER A N 1
ATOM 675 C CA . SER A 1 86 ? 10.255 24.510 -5.878 1.00 60.44 86 SER A CA 1
ATOM 676 C C . SER A 1 86 ? 11.379 25.097 -6.725 1.00 60.44 86 SER A C 1
ATOM 678 O O . SER A 1 86 ? 12.435 24.477 -6.883 1.00 60.44 86 SER A O 1
ATOM 680 N N . SER A 1 87 ? 11.175 26.296 -7.270 1.00 59.66 87 SER A N 1
ATOM 681 C CA . SER A 1 87 ? 12.183 26.993 -8.079 1.00 59.66 87 SER A CA 1
ATOM 682 C C . SER A 1 87 ? 13.485 27.271 -7.313 1.00 59.66 87 SER A C 1
ATOM 684 O O . SER A 1 87 ? 14.484 27.635 -7.932 1.00 59.66 87 SER A O 1
ATOM 686 N N . LEU A 1 88 ? 13.482 27.078 -5.985 1.00 61.22 88 LEU A N 1
ATOM 687 C CA . LEU A 1 88 ? 14.651 27.158 -5.111 1.00 61.22 88 LEU A CA 1
ATOM 688 C C . LEU A 1 88 ? 15.366 25.810 -4.891 1.00 61.22 88 LEU A C 1
ATOM 690 O O . LEU A 1 88 ? 16.563 25.824 -4.622 1.00 61.22 88 LEU A O 1
ATOM 694 N N . GLU A 1 89 ? 14.682 24.666 -4.995 1.00 58.66 89 GLU A N 1
ATOM 695 C CA . GLU A 1 89 ? 15.289 23.336 -4.774 1.00 58.66 89 GLU A CA 1
ATOM 696 C C . GLU A 1 89 ? 15.848 22.730 -6.063 1.00 58.66 89 GLU A C 1
ATOM 698 O O . GLU A 1 89 ? 16.896 22.085 -6.050 1.00 58.66 89 GLU A O 1
ATOM 703 N N . VAL A 1 90 ? 15.187 22.983 -7.197 1.00 58.44 90 VAL A N 1
ATOM 704 C CA . VAL A 1 90 ? 15.676 22.592 -8.522 1.00 58.44 90 VAL A CA 1
ATOM 705 C C . VAL A 1 90 ? 15.699 23.833 -9.406 1.00 58.44 90 VAL A C 1
ATOM 707 O O . VAL A 1 90 ? 14.709 24.145 -10.073 1.00 58.44 90 VAL A O 1
ATOM 710 N N . PRO A 1 91 ? 16.828 24.561 -9.451 1.00 60.53 91 PRO A N 1
ATOM 711 C CA . PRO A 1 91 ? 17.019 25.589 -10.455 1.00 60.53 91 PRO A CA 1
ATOM 712 C C . PRO A 1 91 ? 16.801 24.957 -11.833 1.00 60.53 91 PRO A C 1
ATOM 714 O O . PRO A 1 91 ? 17.415 23.939 -12.158 1.00 60.53 91 PRO A O 1
ATOM 717 N N . ALA A 1 92 ? 15.942 25.547 -12.667 1.00 62.28 92 ALA A N 1
ATOM 718 C CA . ALA A 1 92 ? 15.691 25.065 -14.032 1.00 62.28 92 ALA A CA 1
ATOM 719 C C . ALA A 1 92 ? 16.994 24.890 -14.851 1.00 62.28 92 ALA A C 1
ATOM 721 O O . ALA A 1 92 ? 17.061 24.077 -15.775 1.00 62.28 92 ALA A O 1
ATOM 722 N N . SER A 1 93 ? 18.059 25.600 -14.464 1.00 64.88 93 SER A N 1
ATOM 723 C CA . SER A 1 93 ? 19.417 25.455 -14.989 1.00 64.88 93 SER A CA 1
ATOM 724 C C . SER A 1 93 ? 20.032 24.067 -14.769 1.00 64.88 93 SER A C 1
ATOM 726 O O . SER A 1 93 ? 20.734 23.589 -15.658 1.00 64.88 93 SER A O 1
ATOM 728 N N . THR A 1 94 ? 19.752 23.381 -13.657 1.00 71.69 94 THR A N 1
ATOM 729 C CA . THR A 1 94 ? 20.267 22.026 -13.387 1.00 71.69 94 THR A CA 1
ATOM 730 C C . THR A 1 94 ? 19.666 21.009 -14.353 1.00 71.69 94 THR A C 1
ATOM 732 O O . THR A 1 94 ? 20.380 20.175 -14.906 1.00 71.69 94 THR A O 1
ATOM 735 N N . CYS A 1 95 ? 18.362 21.113 -14.625 1.00 76.19 95 CYS A N 1
ATOM 736 C CA . CYS A 1 95 ? 17.683 20.250 -15.591 1.00 76.19 95 CYS A CA 1
ATOM 737 C C . CYS A 1 95 ? 18.212 20.483 -17.018 1.00 76.19 95 CYS A C 1
ATOM 739 O O . CYS A 1 95 ? 18.528 19.528 -17.728 1.00 76.19 95 CYS A O 1
ATOM 741 N N . ALA A 1 96 ? 18.411 21.749 -17.406 1.00 79.31 96 ALA A N 1
ATOM 742 C CA . ALA A 1 96 ? 19.029 22.089 -18.685 1.00 79.31 96 ALA A CA 1
ATOM 743 C C . ALA A 1 96 ? 20.461 21.536 -18.797 1.00 79.31 96 ALA A C 1
ATOM 745 O O . ALA A 1 96 ? 20.820 20.973 -19.829 1.00 79.31 96 ALA A O 1
ATOM 746 N N . TYR A 1 97 ? 21.266 21.635 -17.735 1.00 83.44 97 TYR A N 1
ATOM 747 C CA . TYR A 1 97 ? 22.622 21.085 -17.703 1.00 83.44 97 TYR A CA 1
ATOM 748 C C . TYR A 1 97 ? 22.637 19.565 -17.907 1.00 83.44 97 TYR A C 1
ATOM 750 O O . TYR A 1 97 ? 23.365 19.072 -18.769 1.00 83.44 97 TYR A O 1
ATOM 758 N N . LEU A 1 98 ? 21.791 18.825 -17.180 1.00 87.50 98 LEU A N 1
ATOM 759 C CA . LEU A 1 98 ? 21.659 17.373 -17.342 1.00 87.50 98 LEU A CA 1
AT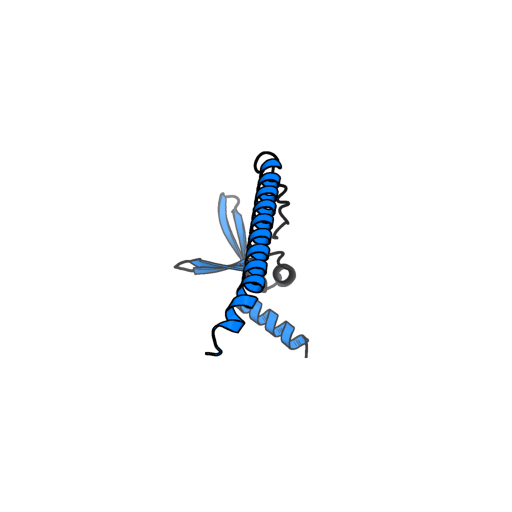OM 760 C C . LEU A 1 98 ? 21.237 16.994 -18.766 1.00 87.50 98 LEU A C 1
ATOM 762 O O . LEU A 1 98 ? 21.779 16.046 -19.335 1.00 87.50 98 LEU A O 1
ATOM 766 N N . TRP A 1 99 ? 20.329 17.764 -19.370 1.00 89.75 99 TRP A N 1
ATOM 767 C CA . TRP A 1 99 ? 19.926 17.567 -20.760 1.00 89.75 99 TRP A CA 1
ATOM 768 C C . TRP A 1 99 ? 21.090 17.785 -21.736 1.00 89.75 99 TRP A C 1
ATOM 770 O O . TRP A 1 99 ? 21.339 16.931 -22.588 1.00 89.75 99 TRP A O 1
ATOM 780 N N . TYR A 1 100 ? 21.860 18.869 -21.582 1.00 92.69 100 TYR A N 1
ATOM 781 C CA . TYR A 1 100 ? 23.040 19.122 -22.416 1.00 92.69 100 TYR A CA 1
ATOM 782 C C . TYR A 1 100 ? 24.087 18.011 -22.291 1.00 92.69 100 TYR A C 1
ATOM 784 O O . TYR A 1 100 ? 24.615 17.557 -23.308 1.00 92.69 100 TYR A O 1
ATOM 792 N N . VAL A 1 101 ? 24.360 17.539 -21.071 1.00 93.31 101 VAL A N 1
ATOM 793 C CA . VAL A 1 101 ? 25.305 16.439 -20.826 1.00 93.31 101 VAL A CA 1
ATOM 794 C C . VAL A 1 101 ? 24.814 15.140 -21.469 1.00 93.31 101 VAL A C 1
ATOM 796 O O . VAL A 1 101 ? 25.591 14.473 -22.153 1.00 93.31 101 VAL A O 1
ATOM 799 N N . ALA A 1 102 ? 23.528 14.802 -21.326 1.00 94.62 102 ALA A N 1
ATOM 800 C CA . ALA A 1 102 ? 22.943 13.606 -21.934 1.00 94.62 102 ALA A CA 1
ATOM 801 C C . ALA A 1 102 ? 22.996 13.649 -23.474 1.00 94.62 102 ALA A C 1
ATOM 803 O O . ALA A 1 102 ? 23.383 12.665 -24.116 1.00 94.62 102 ALA A O 1
ATOM 804 N N . VAL A 1 103 ? 22.669 14.798 -24.079 1.00 96.38 103 VAL A N 1
ATOM 805 C CA . VAL A 1 103 ? 22.767 14.998 -25.534 1.00 96.38 103 VAL A CA 1
ATOM 806 C C . VAL A 1 103 ? 24.219 14.892 -26.000 1.00 96.38 103 VAL A C 1
ATOM 808 O O . VAL A 1 103 ? 24.487 14.193 -26.978 1.00 96.38 103 VAL A O 1
ATOM 811 N N . ALA A 1 104 ? 25.165 15.529 -25.306 1.00 96.50 104 ALA A N 1
ATOM 812 C CA . ALA A 1 104 ? 26.584 15.462 -25.650 1.00 96.50 104 ALA A CA 1
ATOM 813 C C . ALA A 1 104 ? 27.125 14.024 -25.570 1.00 96.50 104 ALA A C 1
ATOM 815 O O . ALA A 1 104 ? 27.751 13.558 -26.523 1.00 96.50 104 ALA A O 1
ATOM 816 N N . ALA A 1 105 ? 26.820 13.292 -24.494 1.00 96.56 105 ALA A N 1
ATOM 817 C CA . ALA A 1 105 ? 27.211 11.891 -24.337 1.00 96.56 105 ALA A CA 1
ATOM 818 C C . ALA A 1 105 ? 26.646 11.013 -25.466 1.00 96.56 105 ALA A C 1
ATOM 820 O O . ALA A 1 105 ? 27.381 10.246 -26.087 1.00 96.56 105 ALA A O 1
ATOM 821 N N . THR A 1 106 ? 25.366 11.194 -25.808 1.00 97.12 106 THR A N 1
ATOM 822 C CA . THR A 1 106 ? 24.721 10.471 -26.917 1.00 97.12 106 THR A CA 1
ATOM 823 C C . THR A 1 106 ? 25.404 10.769 -28.252 1.00 97.12 106 THR A C 1
ATOM 825 O O . THR A 1 106 ? 25.669 9.855 -29.031 1.00 97.12 106 THR A O 1
ATOM 828 N N . ARG A 1 107 ? 25.749 12.037 -28.520 1.00 97.00 107 ARG A N 1
ATOM 829 C CA . ARG A 1 107 ? 26.464 12.433 -29.746 1.00 97.00 107 ARG A CA 1
ATOM 830 C C . ARG A 1 107 ? 27.839 11.779 -29.840 1.00 97.00 107 ARG A C 1
ATOM 832 O O . ARG A 1 107 ? 28.178 11.270 -30.904 1.00 97.00 107 ARG A O 1
ATOM 839 N N . VAL A 1 108 ? 28.601 11.759 -28.746 1.00 97.62 108 VAL A N 1
ATOM 840 C CA . VAL A 1 108 ? 29.918 11.104 -28.698 1.00 97.62 108 VAL A CA 1
ATOM 841 C C . VAL A 1 108 ? 29.785 9.608 -28.975 1.00 97.62 108 VAL A C 1
ATOM 843 O O . VAL A 1 108 ? 30.501 9.089 -29.827 1.00 97.62 108 VAL A O 1
ATOM 846 N N . LEU A 1 109 ? 28.832 8.927 -28.332 1.00 96.88 109 LEU A N 1
ATOM 847 C CA . LEU A 1 109 ? 28.596 7.498 -28.554 1.00 96.88 109 LEU A CA 1
ATOM 848 C C . LEU A 1 109 ? 28.208 7.190 -30.006 1.00 96.88 109 LEU A C 1
ATOM 850 O O . LEU A 1 109 ? 28.708 6.221 -30.570 1.00 96.88 109 LEU A O 1
ATOM 854 N N . VAL A 1 110 ? 27.381 8.030 -30.637 1.00 97.62 110 VAL A N 1
ATOM 855 C CA . VAL A 1 110 ? 27.023 7.883 -32.058 1.00 97.62 110 VAL A CA 1
ATOM 856 C C . VAL A 1 110 ? 28.245 8.046 -32.961 1.00 97.62 110 VAL A C 1
ATOM 858 O O . VAL A 1 110 ? 28.428 7.250 -33.878 1.00 97.62 110 VAL A O 1
ATOM 861 N N . VAL A 1 111 ? 29.108 9.033 -32.703 1.00 97.62 111 VAL A N 1
ATOM 862 C CA . VAL A 1 111 ? 30.345 9.224 -33.481 1.00 97.62 111 VAL A CA 1
ATOM 863 C C . VAL A 1 111 ? 31.278 8.024 -33.329 1.00 97.62 111 VAL A C 1
ATOM 865 O O . VAL A 1 111 ? 31.799 7.533 -34.329 1.00 97.62 111 VAL A O 1
ATOM 868 N N . VAL A 1 112 ? 31.450 7.515 -32.106 1.00 96.94 112 VAL A N 1
ATOM 869 C CA . VAL A 1 112 ? 32.255 6.313 -31.848 1.00 96.94 112 VAL A CA 1
ATOM 870 C C . VAL A 1 112 ? 31.666 5.103 -32.574 1.00 96.94 112 VAL A C 1
ATOM 872 O O . VAL A 1 112 ? 32.408 4.397 -33.246 1.00 96.94 112 VAL A O 1
ATOM 875 N N . ALA A 1 113 ? 30.349 4.895 -32.506 1.00 95.88 113 ALA A N 1
ATOM 876 C CA . ALA A 1 113 ? 29.675 3.786 -33.177 1.00 95.88 113 ALA A CA 1
ATOM 877 C C . ALA A 1 113 ? 2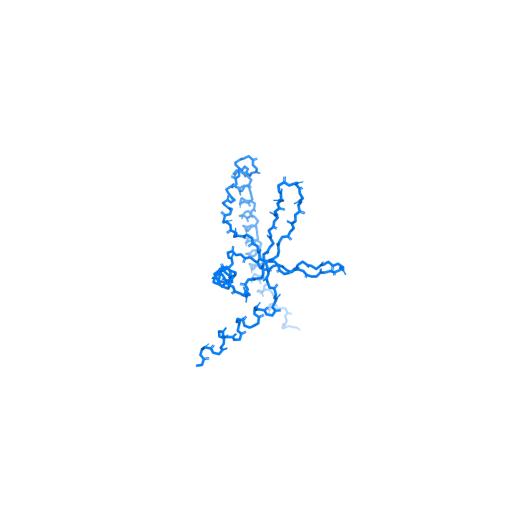9.806 3.854 -34.708 1.00 95.88 113 ALA A C 1
ATOM 879 O O . ALA A 1 113 ? 30.079 2.846 -35.353 1.00 95.88 113 ALA A O 1
ATOM 880 N N . ILE A 1 114 ? 29.659 5.040 -35.306 1.00 96.69 114 ILE A N 1
ATOM 881 C CA . ILE A 1 114 ? 29.888 5.226 -36.746 1.00 96.69 114 ILE A CA 1
ATOM 882 C C . ILE A 1 114 ? 31.356 4.952 -37.086 1.00 96.69 114 ILE A C 1
ATOM 884 O O . ILE A 1 114 ? 31.637 4.280 -38.075 1.00 96.69 114 ILE A O 1
ATOM 888 N N . GLY A 1 115 ? 32.290 5.439 -36.264 1.00 94.88 115 GLY A N 1
ATOM 889 C CA . GLY A 1 115 ? 33.722 5.221 -36.452 1.00 94.88 115 GLY A CA 1
ATOM 890 C C . GLY A 1 115 ? 34.107 3.744 -36.401 1.00 94.88 115 GLY A C 1
ATOM 891 O O . GLY A 1 115 ? 34.845 3.282 -37.269 1.00 94.88 115 GLY A O 1
ATOM 892 N N . THR A 1 116 ? 33.577 2.984 -35.440 1.00 92.69 116 THR A N 1
ATOM 893 C CA . THR A 1 116 ? 33.839 1.543 -35.343 1.00 92.69 116 THR A CA 1
ATOM 894 C C . THR A 1 116 ? 33.216 0.776 -36.502 1.00 92.69 116 THR A C 1
ATOM 896 O O . THR A 1 116 ? 33.894 -0.070 -37.071 1.00 92.69 116 THR A O 1
ATOM 899 N N . VAL A 1 117 ? 31.986 1.102 -36.914 1.00 93.62 117 VAL A N 1
ATOM 900 C CA . VAL A 1 117 ? 31.344 0.482 -38.089 1.00 93.62 117 VAL A CA 1
ATOM 901 C C . VAL A 1 117 ? 32.100 0.804 -39.382 1.00 93.62 117 VAL A C 1
ATOM 903 O O . VAL A 1 117 ? 32.323 -0.076 -40.207 1.00 93.62 117 VAL A O 1
ATOM 906 N N . ALA A 1 118 ? 32.540 2.047 -39.574 1.00 93.00 118 ALA A N 1
ATOM 907 C CA . ALA A 1 118 ? 33.341 2.415 -40.738 1.00 93.00 118 ALA A CA 1
ATOM 908 C C . ALA A 1 118 ? 34.694 1.688 -40.733 1.00 93.00 118 ALA A C 1
ATOM 910 O O . ALA A 1 118 ? 35.115 1.169 -41.765 1.00 93.00 118 ALA A O 1
ATOM 911 N N . TYR A 1 119 ? 35.350 1.602 -39.572 1.00 90.69 119 TYR A N 1
ATOM 912 C CA . TYR A 1 119 ? 36.601 0.865 -39.415 1.00 90.69 119 TYR A CA 1
ATOM 913 C C . TYR A 1 119 ? 36.432 -0.630 -39.706 1.00 90.69 119 TYR A C 1
ATOM 915 O O . TYR A 1 119 ? 37.267 -1.200 -40.403 1.00 90.69 119 TYR A O 1
ATOM 923 N N . THR A 1 120 ? 35.354 -1.268 -39.243 1.00 87.44 120 THR A N 1
ATOM 924 C CA . THR A 1 120 ? 35.100 -2.690 -39.524 1.00 87.44 120 THR A CA 1
ATOM 925 C C . THR A 1 120 ? 34.706 -2.944 -40.974 1.00 87.44 120 THR A C 1
ATOM 927 O O . THR A 1 120 ? 35.092 -3.974 -41.509 1.00 87.44 120 THR A O 1
ATOM 930 N N . LEU A 1 121 ? 34.001 -2.032 -41.647 1.00 88.25 121 LEU A N 1
ATOM 931 C CA . LEU A 1 121 ? 33.692 -2.173 -43.077 1.00 88.25 121 LEU A CA 1
ATOM 932 C C . LEU A 1 121 ? 34.935 -1.963 -43.956 1.00 88.25 121 LEU A C 1
ATOM 934 O O . LEU A 1 121 ? 35.167 -2.724 -44.894 1.00 88.25 121 LEU A O 1
ATOM 938 N N . LEU A 1 122 ? 35.763 -0.963 -43.636 1.00 84.88 122 LEU A N 1
ATOM 939 C CA . LEU A 1 122 ? 37.011 -0.699 -44.360 1.00 84.88 122 LEU A CA 1
ATOM 940 C C . LEU A 1 122 ? 38.068 -1.777 -44.075 1.00 84.88 122 LEU A C 1
ATOM 942 O O . LEU A 1 122 ? 38.717 -2.254 -45.001 1.00 84.88 122 LEU A O 1
ATOM 946 N N . GLY A 1 123 ? 38.216 -2.200 -42.819 1.00 74.25 123 GLY A N 1
ATOM 947 C CA . GLY A 1 123 ? 39.141 -3.256 -42.393 1.00 74.25 123 GLY A CA 1
ATOM 948 C C . GLY A 1 123 ? 38.658 -4.674 -42.713 1.00 74.25 123 GLY A C 1
ATOM 949 O O . GLY A 1 123 ? 39.471 -5.548 -42.991 1.00 74.25 123 GLY A O 1
ATOM 950 N N . GLY A 1 124 ? 37.343 -4.901 -42.758 1.00 59.38 124 GLY A N 1
ATOM 951 C CA . GLY A 1 124 ? 36.734 -6.160 -43.198 1.00 59.38 124 GLY A CA 1
ATOM 952 C C . GLY A 1 124 ? 37.062 -6.478 -44.655 1.00 59.38 124 GLY A C 1
ATOM 953 O O . GLY A 1 124 ? 37.311 -7.630 -44.983 1.00 59.38 124 GLY A O 1
ATOM 954 N N . SER A 1 125 ? 37.225 -5.450 -45.498 1.00 54.25 125 SER A N 1
ATOM 955 C CA . SER A 1 125 ? 37.739 -5.625 -46.865 1.00 54.25 125 SER A CA 1
ATOM 956 C C . SER A 1 125 ? 39.201 -6.109 -46.937 1.00 54.25 125 SER A C 1
ATOM 958 O O . SER A 1 125 ? 39.620 -6.608 -47.978 1.00 54.25 125 SER A O 1
ATOM 960 N N . GLN A 1 126 ? 39.978 -6.000 -45.847 1.00 55.78 126 GLN A N 1
ATOM 961 C CA . GLN A 1 126 ? 41.346 -6.534 -45.762 1.00 55.78 126 GLN A CA 1
ATOM 962 C C . GLN A 1 126 ? 41.434 -7.925 -45.118 1.00 55.78 126 GLN A C 1
ATOM 964 O O . GLN A 1 126 ? 42.418 -8.623 -45.359 1.00 55.78 126 GLN A O 1
ATOM 969 N N . LEU A 1 127 ? 40.440 -8.348 -44.327 1.00 55.44 127 LEU A N 1
ATOM 970 C CA . LEU A 1 127 ? 40.445 -9.665 -43.673 1.00 55.44 127 LEU A CA 1
ATOM 971 C C . LEU A 1 127 ? 40.012 -10.802 -44.616 1.00 55.44 127 LEU A C 1
ATOM 973 O O . LEU A 1 127 ? 40.452 -11.930 -44.422 1.00 55.44 127 LEU A O 1
ATOM 977 N N . ASP A 1 128 ? 39.266 -10.506 -45.685 1.00 55.81 128 ASP A N 1
ATOM 978 C CA . ASP A 1 128 ? 38.850 -11.515 -46.676 1.00 55.81 128 ASP A CA 1
ATOM 979 C C . ASP A 1 128 ? 39.984 -11.976 -47.623 1.00 55.81 128 ASP A C 1
ATOM 981 O O . ASP A 1 128 ? 39.825 -12.971 -48.327 1.00 55.81 128 ASP A O 1
ATOM 985 N N . HIS A 1 129 ? 41.144 -11.299 -47.659 1.00 52.19 129 HIS A N 1
ATOM 986 C CA . HIS A 1 129 ? 42.257 -11.690 -48.544 1.00 52.19 129 HIS A CA 1
ATOM 987 C C . HIS A 1 129 ? 43.304 -12.600 -47.862 1.00 52.19 129 HIS A C 1
ATOM 989 O O . HIS A 1 129 ? 44.069 -13.265 -48.562 1.00 52.19 129 HIS A O 1
ATOM 995 N N . PHE A 1 130 ? 43.361 -12.670 -46.526 1.00 57.03 130 PHE A N 1
ATOM 996 C CA . PHE A 1 130 ? 44.475 -13.339 -45.829 1.00 57.03 130 PHE A CA 1
ATOM 997 C C . PHE A 1 130 ? 44.232 -14.821 -45.468 1.00 57.03 130 PHE A C 1
ATOM 999 O O . PHE A 1 130 ? 45.145 -15.470 -44.977 1.00 57.03 130 PHE A O 1
ATOM 1006 N N . GLU A 1 131 ? 43.054 -15.384 -45.758 1.00 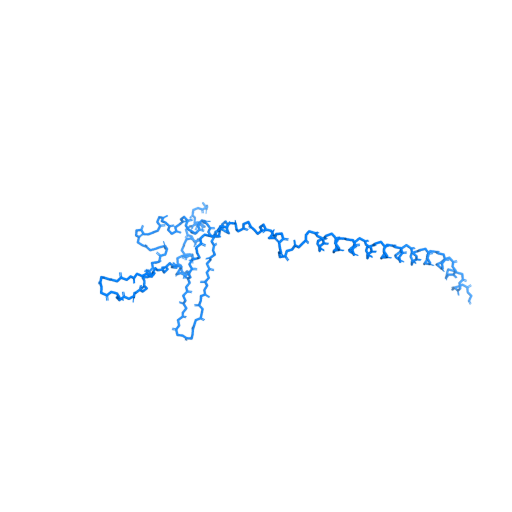58.28 131 GLU A N 1
ATOM 1007 C CA . GLU A 1 131 ? 42.701 -16.789 -45.444 1.00 58.28 131 GLU A CA 1
ATOM 1008 C C . GLU A 1 131 ? 42.585 -17.694 -46.701 1.00 58.28 131 GLU A C 1
ATOM 1010 O O . GLU A 1 131 ? 41.889 -18.707 -46.688 1.00 58.28 131 GLU A O 1
ATOM 1015 N N . LEU A 1 132 ? 43.255 -17.353 -47.815 1.00 54.72 132 LEU A N 1
ATOM 1016 C CA . LEU A 1 132 ? 43.329 -18.203 -49.025 1.00 54.72 132 LEU A CA 1
ATOM 1017 C C . LEU A 1 132 ? 44.762 -18.466 -49.538 1.00 54.72 132 LEU A C 1
ATOM 1019 O O . LEU A 1 132 ? 44.960 -18.615 -50.746 1.00 54.72 132 LEU A O 1
ATOM 1023 N N . LEU A 1 133 ? 45.748 -18.568 -48.642 1.00 43.66 133 LEU A N 1
ATOM 1024 C CA . LEU A 1 133 ? 47.044 -19.233 -48.878 1.00 43.66 133 LEU A CA 1
ATOM 1025 C C . LEU A 1 133 ? 47.521 -19.919 -47.594 1.00 43.66 133 LEU A C 1
ATOM 1027 O O . LEU A 1 133 ? 48.250 -20.927 -47.727 1.00 43.66 133 LEU A O 1
#

pLDDT: mean 84.77, std 13.92, range [43.66, 97.62]